Protein AF-A0A945ZPX1-F1 (afdb_monomer_lite)

Foldseek 3Di:
DVVVVVVVVVVVVVVVVVVPPPDDDDDAPDKDAPDWDFDPDPVRDIFGMWTHHPNDTPDGHYPVVND

Secondary structure (DSSP, 8-state):
-HHHHHHHHHHHHHHHHHTT--------SEEE-SS-EE--STT--EESEEEEETTEEEEEE-HHHH-

Structure (mmCIF, N/CA/C/O backbone):
data_AF-A0A945ZPX1-F1
#
_entry.id   AF-A0A945ZPX1-F1
#
loop_
_atom_site.group_PDB
_atom_site.id
_atom_site.type_symbol
_atom_site.label_atom_id
_atom_site.label_alt_id
_atom_site.label_comp_id
_atom_site.label_asym_id
_atom_site.label_entity_id
_atom_site.label_seq_id
_atom_site.pdbx_PDB_ins_code
_atom_si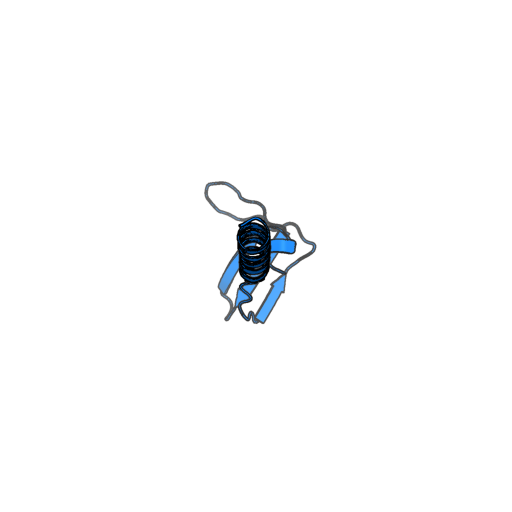te.Cartn_x
_atom_site.Cartn_y
_atom_site.Cartn_z
_atom_site.occupancy
_atom_site.B_iso_or_equiv
_atom_site.auth_seq_id
_atom_site.auth_comp_id
_atom_site.auth_asym_id
_atom_site.auth_atom_id
_atom_site.pdbx_PDB_model_num
ATOM 1 N N . MET A 1 1 ? 43.524 27.686 -15.794 1.00 52.81 1 MET A N 1
ATOM 2 C CA . MET A 1 1 ? 43.025 26.962 -14.597 1.00 52.81 1 MET A CA 1
ATOM 3 C C . MET A 1 1 ? 41.497 27.008 -14.419 1.00 52.81 1 MET A C 1
ATOM 5 O O . MET A 1 1 ? 40.959 26.027 -13.932 1.00 52.81 1 MET A O 1
ATOM 9 N N . ARG A 1 2 ? 40.773 28.052 -14.871 1.00 57.56 2 ARG A N 1
ATOM 10 C CA . ARG A 1 2 ? 39.295 28.163 -14.756 1.00 57.56 2 ARG A CA 1
ATOM 11 C C . ARG A 1 2 ? 38.472 27.096 -15.512 1.00 57.56 2 ARG A C 1
ATOM 13 O O . ARG A 1 2 ? 37.395 26.743 -15.060 1.00 57.56 2 ARG A O 1
ATOM 20 N N . PHE A 1 3 ? 38.976 26.547 -16.622 1.00 58.78 3 PHE A N 1
ATOM 21 C CA . PHE A 1 3 ? 38.278 25.498 -17.395 1.00 58.78 3 PHE A CA 1
ATOM 22 C C . PHE A 1 3 ? 38.173 24.153 -16.645 1.00 58.78 3 PHE A C 1
ATOM 24 O O . PHE A 1 3 ? 37.177 23.450 -16.772 1.00 58.78 3 PHE A O 1
ATOM 31 N N . SER A 1 4 ? 39.171 23.818 -15.818 1.00 64.12 4 SER A N 1
ATOM 32 C CA . SER A 1 4 ? 39.207 22.554 -15.062 1.00 64.12 4 SER A CA 1
ATOM 33 C C . SER A 1 4 ? 38.210 22.551 -13.896 1.00 64.12 4 SER A C 1
ATOM 35 O O . SER A 1 4 ? 37.540 21.554 -13.640 1.00 64.12 4 SER A O 1
ATOM 37 N N . THR A 1 5 ? 38.033 23.702 -13.237 1.00 68.94 5 THR A N 1
ATOM 38 C CA . THR A 1 5 ? 37.077 23.850 -12.132 1.00 68.94 5 THR A CA 1
ATOM 39 C C . THR A 1 5 ? 35.622 23.766 -12.599 1.00 68.94 5 THR A C 1
ATOM 41 O O . THR A 1 5 ? 34.807 23.201 -11.881 1.00 68.94 5 THR A O 1
ATOM 44 N N . TYR A 1 6 ? 35.289 24.259 -13.802 1.00 77.50 6 TYR A N 1
ATOM 45 C CA . TYR A 1 6 ? 33.937 24.127 -14.371 1.00 77.50 6 TYR A CA 1
ATOM 46 C C . TYR A 1 6 ? 33.589 22.677 -14.701 1.00 77.50 6 TYR A C 1
ATOM 48 O O . TYR A 1 6 ? 32.507 22.222 -14.345 1.00 77.50 6 TYR A O 1
ATOM 56 N N . ASN A 1 7 ? 34.515 21.937 -15.315 1.00 79.00 7 ASN A N 1
ATOM 57 C CA . ASN A 1 7 ? 34.302 20.527 -15.641 1.00 79.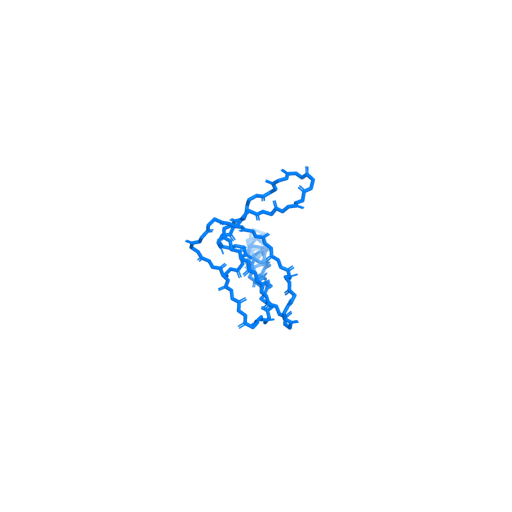00 7 ASN A CA 1
ATOM 58 C C . ASN A 1 7 ? 34.147 19.667 -14.378 1.00 79.00 7 ASN A C 1
ATOM 60 O O . ASN A 1 7 ? 33.302 18.776 -14.351 1.00 79.00 7 ASN A O 1
ATOM 64 N N . ALA A 1 8 ? 34.902 19.966 -13.315 1.00 80.12 8 ALA A N 1
ATOM 65 C CA . ALA A 1 8 ? 34.743 19.307 -12.019 1.00 80.12 8 ALA A CA 1
ATOM 66 C C . ALA A 1 8 ? 33.367 19.590 -11.387 1.00 80.12 8 ALA A C 1
ATOM 68 O O . ALA A 1 8 ? 32.734 18.684 -10.848 1.00 80.12 8 ALA A O 1
ATOM 69 N N . LEU A 1 9 ? 32.874 20.828 -11.498 1.00 83.06 9 LEU A N 1
ATOM 70 C CA . LEU A 1 9 ? 31.558 21.225 -10.988 1.00 83.06 9 LEU A CA 1
ATOM 71 C C . LEU A 1 9 ? 30.421 20.562 -11.788 1.00 83.06 9 LEU A C 1
ATOM 73 O O . LEU A 1 9 ? 29.461 20.065 -11.205 1.00 83.06 9 LEU A O 1
ATOM 77 N N . LEU A 1 10 ? 30.566 20.466 -13.112 1.00 85.12 10 LEU A N 1
ATOM 78 C CA . LEU A 1 10 ? 29.622 19.777 -14.000 1.00 85.12 10 LEU A CA 1
ATOM 79 C C . LEU A 1 10 ? 29.568 18.265 -13.724 1.00 85.12 10 LEU A C 1
ATOM 81 O O . LEU A 1 10 ? 28.484 17.680 -13.668 1.00 85.12 10 LEU A O 1
ATOM 85 N N . ALA A 1 11 ? 30.725 17.640 -13.489 1.00 84.06 11 ALA A N 1
ATOM 86 C CA . ALA A 1 11 ? 30.817 16.230 -13.114 1.00 84.06 11 ALA A CA 1
ATOM 87 C C . ALA A 1 11 ? 30.164 15.951 -11.750 1.00 84.06 11 ALA A C 1
ATOM 89 O O . ALA A 1 11 ? 29.445 14.962 -11.602 1.00 84.06 11 ALA A O 1
ATOM 90 N N . LEU A 1 12 ? 30.354 16.846 -10.773 1.00 84.88 12 LEU A N 1
ATOM 91 C CA . LEU A 1 12 ? 29.724 16.745 -9.457 1.00 84.88 12 LEU A CA 1
ATOM 92 C C . LEU A 1 12 ? 28.195 16.801 -9.569 1.00 84.88 12 LEU A C 1
ATOM 94 O O . LEU A 1 12 ? 27.517 15.914 -9.062 1.00 84.88 12 LEU A O 1
ATOM 98 N N . VAL A 1 13 ? 27.650 17.792 -10.282 1.00 85.50 13 VAL A N 1
ATOM 99 C CA . VAL A 1 13 ? 26.194 17.937 -10.468 1.00 85.50 13 VAL A CA 1
ATOM 100 C C . VAL A 1 13 ? 25.600 16.710 -11.162 1.00 85.50 13 VAL A C 1
ATOM 102 O O . VAL A 1 13 ? 24.575 16.194 -10.725 1.00 85.50 13 VAL A O 1
ATOM 105 N N . THR A 1 14 ? 26.281 16.191 -12.186 1.00 80.19 14 THR A N 1
ATOM 106 C CA . THR A 1 14 ? 25.827 14.998 -12.917 1.00 80.19 14 THR A CA 1
ATOM 107 C C . THR A 1 14 ? 25.795 13.759 -12.017 1.00 80.19 14 THR A C 1
ATOM 109 O O . THR A 1 14 ? 24.849 12.979 -12.083 1.00 80.19 14 THR A O 1
ATOM 112 N N . SER A 1 15 ? 26.782 13.598 -11.129 1.00 79.38 15 SER A N 1
ATOM 113 C CA . SER A 1 15 ? 26.839 12.488 -10.168 1.00 79.38 15 SER A CA 1
ATOM 114 C C . SER A 1 15 ? 25.670 12.512 -9.171 1.00 79.38 15 SER A C 1
ATOM 116 O O . SER A 1 15 ? 25.059 11.475 -8.906 1.00 79.38 15 SER A O 1
ATOM 118 N N . LEU A 1 16 ? 25.284 13.696 -8.675 1.00 79.50 16 LEU A N 1
ATOM 119 C CA . LEU A 1 16 ? 24.149 13.827 -7.750 1.00 79.50 16 LEU A CA 1
ATOM 120 C C . LEU A 1 16 ? 22.801 13.489 -8.406 1.00 79.50 16 LEU A C 1
ATOM 122 O O . LEU A 1 16 ? 21.922 12.948 -7.738 1.00 79.50 16 LEU A O 1
ATOM 126 N N . CYS A 1 17 ? 22.631 13.760 -9.703 1.00 79.12 17 CYS A N 1
ATOM 127 C CA . CYS A 1 17 ? 21.384 13.457 -10.409 1.00 79.12 17 CYS A CA 1
ATOM 128 C C . CYS A 1 17 ? 21.108 11.949 -10.536 1.00 79.12 17 CYS A C 1
ATOM 130 O O . CYS A 1 17 ? 19.948 11.547 -10.559 1.00 79.12 17 CYS A O 1
ATOM 132 N N . VAL A 1 18 ? 22.143 11.103 -10.588 1.00 74.56 18 VAL A N 1
ATOM 133 C CA . VAL A 1 18 ? 21.977 9.645 -10.761 1.00 74.56 18 VAL A CA 1
ATOM 134 C C . VAL A 1 18 ? 21.582 8.948 -9.449 1.00 74.56 18 VAL A C 1
ATOM 136 O O . VAL A 1 18 ? 20.906 7.922 -9.475 1.00 74.56 18 VAL A O 1
ATOM 139 N N . ALA A 1 19 ? 21.929 9.519 -8.292 1.00 72.94 19 ALA A N 1
ATOM 140 C CA . ALA A 1 19 ? 21.639 8.924 -6.983 1.00 72.94 19 ALA A CA 1
ATOM 141 C C . ALA A 1 19 ? 20.157 9.020 -6.553 1.00 72.94 19 ALA A C 1
ATOM 143 O O . ALA A 1 19 ? 19.743 8.319 -5.632 1.00 72.94 19 ALA A O 1
ATOM 144 N N . GLY A 1 20 ? 19.350 9.870 -7.197 1.00 68.56 20 GLY A N 1
ATOM 145 C CA . GLY A 1 20 ? 17.960 10.130 -6.797 1.00 68.56 20 GLY A CA 1
ATOM 146 C C . GLY A 1 20 ? 16.913 9.127 -7.306 1.00 68.56 20 GLY A C 1
ATOM 147 O O . GLY A 1 20 ? 15.791 9.131 -6.812 1.00 68.56 20 GLY A O 1
ATOM 148 N N . CYS A 1 21 ? 17.247 8.262 -8.269 1.00 68.38 21 CYS A N 1
ATOM 149 C CA . CYS A 1 21 ? 16.272 7.416 -8.981 1.00 68.38 21 CYS A CA 1
ATOM 150 C C . CYS A 1 21 ? 16.124 5.989 -8.416 1.00 68.38 21 CYS A C 1
ATOM 152 O O . CYS A 1 21 ? 15.783 5.058 -9.143 1.00 68.38 21 CYS A O 1
ATOM 154 N N . GLY A 1 22 ? 16.382 5.791 -7.123 1.00 65.75 22 GLY A N 1
ATOM 155 C CA . GLY A 1 22 ? 16.251 4.493 -6.459 1.00 65.75 22 GLY A CA 1
ATOM 156 C C . GLY A 1 22 ? 14.832 4.213 -5.964 1.00 65.75 22 GLY A C 1
ATOM 157 O O . GLY A 1 22 ? 14.616 4.158 -4.756 1.00 65.75 22 GLY A O 1
ATOM 158 N N . PHE A 1 23 ? 13.858 4.034 -6.861 1.00 70.69 23 PHE A N 1
ATOM 159 C CA . PHE A 1 23 ? 12.529 3.563 -6.456 1.00 70.69 23 PHE A CA 1
ATOM 160 C C . PHE A 1 23 ? 12.608 2.079 -6.085 1.00 70.69 23 PHE A C 1
ATOM 162 O O . PHE A 1 23 ? 12.774 1.212 -6.944 1.00 70.69 23 PHE A O 1
ATOM 169 N N . LYS A 1 24 ? 12.516 1.778 -4.788 1.00 71.75 24 LYS A N 1
ATOM 170 C CA . LYS A 1 24 ? 12.463 0.402 -4.292 1.00 71.75 24 LYS A CA 1
ATOM 171 C C . LYS A 1 24 ? 11.036 -0.120 -4.450 1.00 71.75 24 LYS A C 1
ATOM 173 O O . LYS A 1 24 ? 10.209 0.072 -3.569 1.00 71.75 24 LYS A O 1
ATOM 178 N N . SER A 1 25 ? 10.761 -0.757 -5.583 1.00 80.00 25 SER A N 1
ATOM 179 C CA . SER A 1 25 ? 9.496 -1.453 -5.827 1.00 80.00 25 SER A CA 1
ATOM 180 C C . SER A 1 25 ? 9.633 -2.921 -5.425 1.00 80.00 25 SER A C 1
ATOM 182 O O . SER A 1 25 ? 10.564 -3.606 -5.855 1.00 80.00 25 SER A O 1
ATOM 184 N N . GLU A 1 26 ? 8.725 -3.400 -4.578 1.00 87.50 26 GLU A N 1
ATOM 185 C CA . GLU A 1 26 ? 8.569 -4.822 -4.276 1.00 87.50 26 GLU A CA 1
ATOM 186 C C . GLU A 1 26 ? 7.267 -5.330 -4.905 1.00 87.50 26 GLU A C 1
ATOM 188 O O . GLU A 1 26 ? 6.251 -4.640 -4.894 1.00 87.50 26 GLU A O 1
ATOM 193 N N . SER A 1 27 ? 7.297 -6.541 -5.469 1.00 91.38 27 SER A N 1
ATOM 194 C CA . SER A 1 27 ? 6.093 -7.168 -6.026 1.00 91.38 27 SER A CA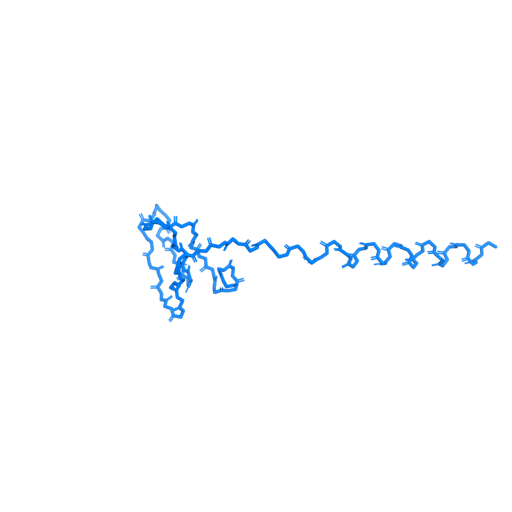 1
ATOM 195 C C . SER A 1 27 ? 5.174 -7.674 -4.917 1.00 91.38 27 SER A C 1
ATOM 197 O O . SER A 1 27 ? 5.617 -8.330 -3.972 1.00 91.38 27 SER A O 1
ATOM 199 N N . VAL A 1 28 ? 3.884 -7.387 -5.056 1.00 95.75 28 VAL A N 1
ATOM 200 C CA . VAL A 1 28 ? 2.839 -7.734 -4.089 1.00 95.75 28 VAL A CA 1
ATOM 201 C C . VAL A 1 28 ? 1.624 -8.278 -4.829 1.00 95.75 28 VAL A C 1
ATOM 203 O O . VAL A 1 28 ? 1.448 -8.005 -6.016 1.00 95.75 28 VAL A O 1
ATOM 206 N N . ASP A 1 29 ? 0.786 -9.045 -4.139 1.00 96.94 29 ASP A N 1
ATOM 207 C CA . ASP A 1 29 ? -0.390 -9.656 -4.768 1.00 96.94 29 ASP A CA 1
ATOM 208 C C . ASP A 1 29 ? -1.543 -8.658 -4.860 1.00 96.94 29 ASP A C 1
ATOM 210 O O . ASP A 1 29 ? -2.362 -8.706 -5.777 1.00 96.94 29 ASP A O 1
ATOM 214 N N . SER A 1 30 ? -1.656 -7.771 -3.870 1.00 96.62 30 SER A N 1
ATOM 215 C CA . SER A 1 30 ? -2.737 -6.793 -3.790 1.00 96.62 30 SER A CA 1
ATOM 216 C C . SER A 1 30 ? -2.332 -5.574 -2.971 1.00 96.62 30 SER A C 1
ATOM 218 O O . SER A 1 30 ? -1.589 -5.677 -1.991 1.00 96.62 30 SER A O 1
ATOM 220 N N . ILE A 1 31 ? -2.881 -4.425 -3.362 1.00 97.12 31 ILE A N 1
ATOM 221 C CA . ILE A 1 31 ? -2.777 -3.160 -2.636 1.00 97.12 31 ILE A CA 1
ATOM 222 C C . ILE A 1 31 ? -4.192 -2.682 -2.315 1.00 97.12 31 ILE A C 1
ATOM 224 O O . ILE A 1 31 ? -5.022 -2.531 -3.210 1.00 97.12 31 ILE A O 1
ATOM 228 N N . VAL A 1 32 ? -4.457 -2.426 -1.035 1.00 97.62 32 VAL A N 1
ATOM 229 C CA . VAL A 1 32 ? -5.655 -1.706 -0.586 1.00 97.62 32 VAL A CA 1
ATOM 230 C C . VAL A 1 32 ? -5.279 -0.235 -0.456 1.00 97.62 32 VAL A C 1
ATOM 232 O O . VAL A 1 32 ? -4.338 0.086 0.265 1.00 97.62 32 VAL A O 1
ATOM 235 N N . HIS A 1 33 ? -5.998 0.652 -1.137 1.00 97.69 33 HIS A N 1
ATOM 236 C CA . HIS A 1 33 ? -5.740 2.094 -1.146 1.00 97.69 33 HIS A CA 1
ATOM 237 C C . HIS A 1 33 ? -7.061 2.875 -1.233 1.00 97.69 33 HIS A C 1
ATOM 239 O O . HIS A 1 33 ? -8.134 2.279 -1.333 1.00 97.69 33 HIS A O 1
ATOM 245 N N . ASN A 1 34 ? -7.003 4.207 -1.153 1.00 95.44 34 ASN A N 1
ATOM 246 C CA . ASN A 1 34 ? -8.161 5.104 -1.066 1.00 95.44 34 ASN A CA 1
ATOM 247 C C . ASN A 1 34 ? -9.097 4.837 0.132 1.00 95.44 34 ASN A C 1
ATOM 249 O O . ASN A 1 34 ? -10.249 5.266 0.124 1.00 95.44 34 ASN A O 1
ATOM 253 N N . GLY A 1 35 ? -8.608 4.169 1.182 1.00 93.38 35 GLY A N 1
ATOM 254 C CA . GLY A 1 35 ? -9.365 3.865 2.398 1.00 93.38 35 GLY A CA 1
ATOM 255 C C . GLY A 1 35 ? -8.617 4.214 3.687 1.00 93.38 35 GLY A C 1
ATOM 256 O O . GLY A 1 35 ? -7.394 4.342 3.710 1.00 93.38 35 GLY A O 1
ATOM 257 N N . THR A 1 36 ? -9.351 4.353 4.787 1.00 97.38 36 THR A N 1
ATOM 258 C CA . THR A 1 36 ? -8.753 4.523 6.119 1.00 97.38 36 THR A CA 1
ATOM 259 C C . THR A 1 36 ? -8.453 3.151 6.711 1.00 97.38 36 THR A C 1
ATOM 261 O O . THR A 1 36 ? -9.374 2.380 6.975 1.00 97.38 36 THR A O 1
ATOM 264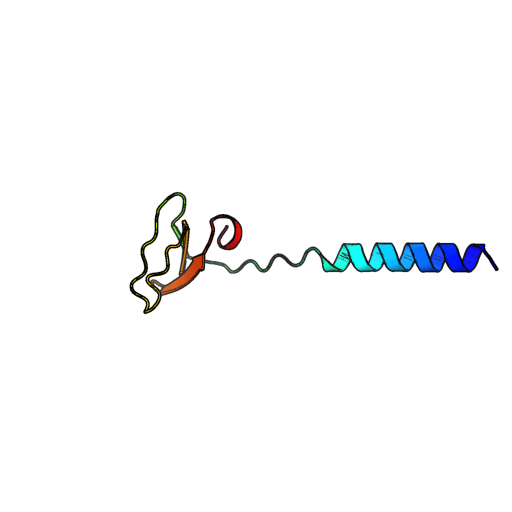 N N . ILE A 1 37 ? -7.175 2.842 6.923 1.00 97.56 37 ILE A N 1
ATOM 265 C CA . ILE A 1 37 ? -6.727 1.579 7.517 1.00 97.56 37 ILE A CA 1
ATOM 266 C C . ILE A 1 37 ? -6.429 1.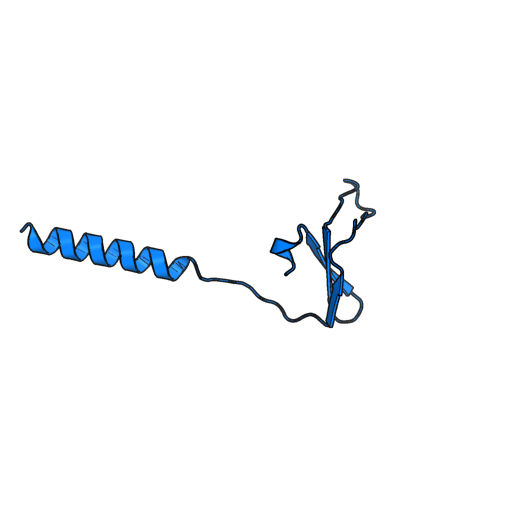837 8.987 1.00 97.56 37 ILE A C 1
ATOM 268 O O . ILE A 1 37 ? -5.456 2.506 9.316 1.00 97.56 37 ILE A O 1
ATOM 272 N N . ILE A 1 38 ? -7.275 1.321 9.870 1.00 96.75 38 ILE A N 1
ATOM 273 C CA . ILE A 1 38 ? -7.077 1.415 11.318 1.00 96.75 38 ILE A CA 1
ATOM 274 C C . ILE A 1 38 ? -6.275 0.189 11.751 1.00 96.75 38 ILE A C 1
ATOM 276 O O . ILE A 1 38 ? -6.731 -0.937 11.543 1.00 96.75 38 ILE A O 1
ATOM 280 N N . THR A 1 39 ? -5.090 0.387 12.327 1.00 96.12 39 THR A N 1
ATOM 281 C CA . THR A 1 39 ? -4.298 -0.715 12.880 1.00 96.12 39 THR A CA 1
ATOM 282 C C . THR A 1 39 ? -4.567 -0.874 14.372 1.00 96.12 39 THR A C 1
ATOM 284 O O . THR A 1 39 ? -4.939 0.068 15.071 1.00 96.12 39 THR A O 1
ATOM 287 N N . MET A 1 40 ? -4.370 -2.095 14.861 1.00 95.44 40 MET A N 1
ATOM 288 C CA . MET A 1 40 ? -4.447 -2.423 16.283 1.00 95.44 40 MET A CA 1
ATOM 289 C C . MET A 1 40 ? -3.034 -2.612 16.848 1.00 95.44 40 MET A C 1
ATOM 291 O O . MET A 1 40 ? -2.708 -3.662 17.400 1.00 95.44 40 MET A O 1
ATOM 295 N N . ASP A 1 41 ? -2.160 -1.632 16.622 1.00 94.00 41 ASP A N 1
ATOM 296 C CA . ASP A 1 41 ? -0.860 -1.562 17.287 1.00 94.00 41 ASP A CA 1
ATOM 297 C C . ASP A 1 41 ? -0.936 -0.705 18.563 1.00 94.00 41 ASP A C 1
ATOM 299 O O . ASP A 1 41 ? -1.933 -0.037 18.831 1.00 94.00 41 ASP A O 1
ATOM 303 N N . ALA A 1 42 ? 0.123 -0.713 19.376 1.00 96.75 42 ALA A N 1
ATOM 304 C CA . ALA A 1 42 ? 0.152 0.044 20.633 1.00 96.75 42 ALA A CA 1
ATOM 305 C C . ALA A 1 42 ? 0.005 1.568 20.444 1.00 96.75 42 ALA A C 1
ATOM 307 O O . ALA A 1 42 ? -0.310 2.279 21.396 1.00 96.75 42 ALA A O 1
ATOM 308 N N . GLN A 1 43 ? 0.252 2.068 19.232 1.00 95.75 43 GLN A N 1
ATOM 309 C CA . GLN A 1 43 ? 0.173 3.482 18.881 1.00 95.75 43 GLN A CA 1
ATOM 310 C C . GLN A 1 43 ? -1.179 3.838 18.242 1.00 95.75 43 GLN A C 1
ATOM 312 O O . GLN A 1 43 ? -1.426 5.015 17.992 1.00 95.75 43 GLN A O 1
ATOM 317 N N . ASN A 1 44 ? -2.056 2.851 18.007 1.00 92.75 44 ASN A N 1
ATOM 318 C CA . ASN A 1 44 ? -3.285 2.975 17.222 1.00 92.75 44 ASN A CA 1
ATOM 319 C C . ASN A 1 44 ? -3.029 3.665 15.875 1.00 92.75 44 ASN A C 1
ATOM 321 O O . ASN A 1 44 ? -3.716 4.625 15.511 1.00 92.75 44 ASN A O 1
ATOM 325 N N . SER A 1 45 ? -1.985 3.232 15.162 1.00 95.50 45 SER A N 1
ATOM 326 C CA . SER A 1 45 ? -1.598 3.886 13.915 1.00 95.50 45 SER A CA 1
ATOM 327 C C . SER A 1 45 ? -2.697 3.790 12.847 1.00 95.50 45 SER A C 1
ATOM 329 O O . SER A 1 45 ? -3.440 2.810 12.750 1.00 95.50 45 SER A O 1
ATOM 331 N N . ILE A 1 46 ? -2.809 4.834 12.022 1.00 97.19 46 ILE A N 1
ATOM 332 C CA . ILE A 1 46 ? -3.758 4.892 10.908 1.00 97.19 46 ILE A CA 1
ATOM 333 C C . ILE A 1 46 ? -2.974 5.017 9.605 1.00 97.19 46 ILE A C 1
ATOM 335 O O . ILE A 1 46 ? -2.195 5.952 9.426 1.00 97.19 46 ILE A O 1
ATOM 339 N N . GLY A 1 47 ? -3.205 4.080 8.691 1.00 97.38 47 GLY A N 1
ATOM 340 C CA . GLY A 1 47 ? -2.643 4.063 7.346 1.00 97.38 47 GLY A CA 1
ATOM 341 C C . GLY A 1 47 ? -3.650 4.475 6.278 1.00 97.38 47 GLY A C 1
ATOM 342 O O . GLY A 1 47 ? -4.862 4.536 6.502 1.00 97.38 47 GLY A O 1
ATOM 343 N N . ARG A 1 48 ? -3.135 4.735 5.077 1.00 98.00 48 ARG A N 1
ATOM 344 C CA . ARG A 1 48 ? -3.926 5.092 3.892 1.00 98.00 48 ARG A CA 1
ATOM 345 C C . ARG A 1 48 ? -3.764 4.113 2.733 1.00 98.00 48 ARG A C 1
ATOM 347 O O . ARG A 1 48 ? -4.673 3.998 1.918 1.00 98.00 48 ARG A O 1
ATOM 354 N N . ALA A 1 49 ? -2.684 3.346 2.720 1.00 97.75 49 ALA A N 1
ATOM 355 C CA . ALA A 1 49 ? -2.546 2.187 1.859 1.00 97.75 49 ALA A CA 1
ATOM 356 C C . ALA A 1 49 ? -1.897 1.012 2.604 1.00 97.75 49 ALA A C 1
ATOM 358 O O . ALA A 1 49 ? -1.195 1.204 3.600 1.00 97.75 49 ALA A O 1
ATOM 359 N N . MET A 1 50 ? -2.171 -0.205 2.134 1.00 97.50 50 MET A N 1
ATOM 360 C CA . MET A 1 50 ? -1.661 -1.459 2.690 1.00 97.50 50 MET A CA 1
ATOM 361 C C . MET A 1 50 ? -1.306 -2.432 1.567 1.00 97.50 50 MET A C 1
ATOM 363 O O . MET A 1 50 ? -2.139 -2.725 0.709 1.00 97.50 50 MET A O 1
ATOM 367 N N . ALA A 1 51 ? -0.087 -2.965 1.615 1.00 97.38 51 ALA A N 1
ATOM 368 C CA . ALA A 1 51 ? 0.415 -3.970 0.687 1.00 97.38 51 ALA A CA 1
ATOM 369 C C . ALA A 1 51 ? 0.316 -5.381 1.281 1.00 97.38 51 ALA A C 1
ATOM 371 O O . ALA A 1 51 ? 0.715 -5.614 2.428 1.00 97.38 51 ALA A O 1
ATOM 372 N N . ILE A 1 52 ? -0.174 -6.333 0.482 1.00 97.62 52 ILE A N 1
ATOM 373 C CA . ILE A 1 52 ? -0.384 -7.727 0.888 1.00 97.62 52 ILE A CA 1
ATOM 374 C C . ILE A 1 52 ? 0.356 -8.668 -0.064 1.00 97.62 52 ILE A C 1
ATOM 376 O O . ILE A 1 52 ? 0.246 -8.549 -1.285 1.00 97.62 52 ILE A O 1
ATOM 380 N N . ARG A 1 53 ? 1.064 -9.650 0.503 1.00 97.38 53 ARG A N 1
ATOM 381 C CA . ARG A 1 53 ? 1.693 -10.742 -0.247 1.00 97.38 53 ARG A CA 1
ATOM 382 C C . ARG A 1 53 ? 1.570 -12.066 0.497 1.00 97.38 53 ARG A C 1
ATOM 384 O O . ARG A 1 53 ? 1.852 -12.143 1.691 1.00 97.38 53 ARG A O 1
ATOM 391 N N . ASN A 1 54 ? 1.151 -13.113 -0.202 1.00 96.62 54 ASN A N 1
ATOM 392 C CA . ASN A 1 54 ? 0.864 -14.447 0.319 1.00 96.62 54 ASN A CA 1
ATOM 393 C C . ASN A 1 54 ? -0.030 -14.409 1.572 1.00 96.62 54 ASN A C 1
ATOM 395 O O . ASN A 1 54 ? 0.233 -15.090 2.564 1.00 96.62 54 ASN A O 1
ATOM 399 N N . GLY A 1 55 ? -1.051 -13.544 1.554 1.00 96.19 55 GLY A N 1
ATOM 400 C CA . GLY A 1 55 ? -1.981 -13.355 2.672 1.00 96.19 55 GLY A CA 1
ATOM 401 C C . GLY A 1 55 ? -1.389 -12.660 3.906 1.00 96.19 55 GLY A C 1
ATOM 402 O O . GLY A 1 55 ? -2.033 -12.647 4.953 1.00 96.19 55 GLY A O 1
ATOM 403 N N . ARG A 1 56 ? -0.180 -12.088 3.819 1.00 97.00 56 ARG A N 1
ATOM 404 C CA . ARG A 1 56 ? 0.465 -11.335 4.905 1.00 97.00 56 ARG A CA 1
ATOM 405 C C . ARG A 1 56 ? 0.592 -9.861 4.547 1.00 97.00 56 ARG A C 1
ATOM 407 O O . ARG A 1 56 ? 0.861 -9.519 3.399 1.00 97.00 56 ARG A O 1
ATOM 414 N N . ILE A 1 57 ? 0.438 -9.006 5.552 1.00 96.75 57 ILE A N 1
ATOM 415 C CA . ILE A 1 57 ? 0.673 -7.566 5.433 1.00 96.75 57 ILE A CA 1
ATOM 416 C C . ILE A 1 57 ? 2.185 -7.337 5.389 1.00 96.75 57 ILE A C 1
ATOM 418 O O . ILE A 1 57 ? 2.886 -7.701 6.332 1.00 96.75 57 ILE A O 1
ATOM 422 N N . LEU A 1 58 ? 2.679 -6.754 4.297 1.00 95.75 58 LEU A N 1
ATOM 423 C CA . LEU A 1 58 ? 4.089 -6.379 4.150 1.00 95.75 58 LEU A CA 1
ATOM 424 C C . LEU A 1 58 ? 4.354 -4.950 4.627 1.00 95.75 58 LEU A C 1
ATOM 426 O O . LEU A 1 58 ? 5.386 -4.694 5.240 1.00 95.75 58 LEU A O 1
ATOM 430 N N . ALA A 1 59 ? 3.431 -4.028 4.343 1.00 95.75 59 ALA A N 1
ATOM 431 C CA . ALA A 1 59 ? 3.574 -2.618 4.684 1.00 95.75 59 ALA A CA 1
ATOM 432 C C . ALA A 1 59 ? 2.212 -1.924 4.821 1.00 95.75 59 ALA A C 1
ATOM 434 O O . ALA A 1 59 ? 1.248 -2.286 4.142 1.00 95.75 59 ALA A O 1
ATOM 435 N N . ILE A 1 60 ? 2.165 -0.906 5.683 1.00 96.94 60 ILE A N 1
ATOM 436 C CA . ILE A 1 60 ? 1.053 0.035 5.856 1.00 96.94 60 ILE A CA 1
ATOM 437 C C . ILE A 1 60 ? 1.661 1.439 5.918 1.00 96.94 60 ILE A C 1
ATOM 439 O O . ILE A 1 60 ? 2.637 1.641 6.638 1.00 96.94 60 ILE A O 1
ATOM 443 N N . GLY A 1 61 ? 1.101 2.396 5.178 1.00 95.81 61 GLY A N 1
ATOM 444 C CA . GLY A 1 61 ? 1.658 3.750 5.100 1.00 95.81 61 GLY A CA 1
ATOM 445 C C . GLY A 1 61 ? 0.756 4.748 4.382 1.00 95.81 61 GLY A C 1
ATOM 446 O O . GLY A 1 61 ? -0.444 4.507 4.199 1.00 95.81 61 GLY A O 1
ATOM 447 N N . ALA A 1 62 ? 1.328 5.885 3.986 1.00 96.44 62 ALA A N 1
ATOM 448 C CA . ALA A 1 62 ? 0.655 6.846 3.115 1.00 96.44 62 ALA A CA 1
ATOM 449 C C . ALA A 1 62 ? 0.484 6.279 1.689 1.00 96.44 62 ALA A C 1
ATOM 451 O O . ALA A 1 62 ? 1.241 5.409 1.272 1.00 96.44 62 ALA A O 1
ATOM 452 N N . GLU A 1 63 ? -0.472 6.798 0.904 1.00 95.44 63 GLU A N 1
ATOM 453 C CA . GLU A 1 63 ? -0.752 6.330 -0.476 1.00 95.44 63 GLU A CA 1
ATOM 454 C C . GLU A 1 63 ? 0.527 6.203 -1.322 1.00 95.44 63 GLU A C 1
ATOM 456 O O 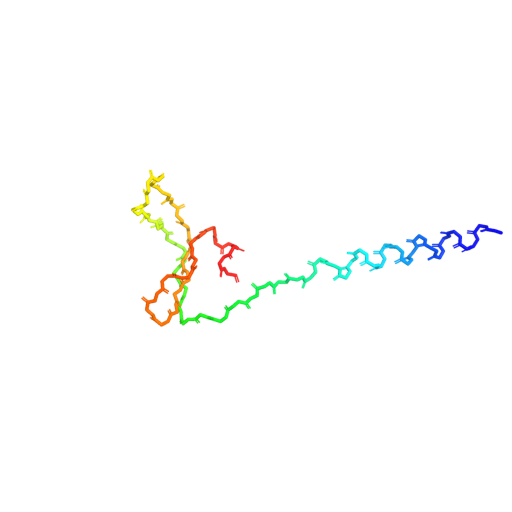. GLU A 1 63 ? 0.839 5.139 -1.842 1.00 95.44 63 GLU A O 1
ATOM 461 N N . ARG A 1 64 ? 1.315 7.281 -1.379 1.00 91.62 64 ARG A N 1
ATOM 462 C CA . ARG A 1 64 ? 2.549 7.390 -2.179 1.00 91.62 64 ARG A CA 1
ATOM 463 C C . ARG A 1 64 ? 3.741 6.576 -1.665 1.00 91.62 64 ARG A C 1
ATOM 465 O O . ARG A 1 64 ? 4.809 6.636 -2.260 1.00 91.62 64 ARG A O 1
ATOM 472 N N . GLU A 1 65 ? 3.620 5.979 -0.485 1.00 91.56 65 GLU A N 1
ATOM 473 C CA . GLU A 1 65 ? 4.667 5.124 0.087 1.00 91.56 65 GLU A CA 1
ATOM 474 C C . GLU A 1 65 ? 4.448 3.660 -0.293 1.00 91.56 65 GLU A C 1
ATOM 476 O O . GLU A 1 65 ? 5.393 2.877 -0.273 1.00 91.56 65 GLU A O 1
ATOM 481 N N . ILE A 1 66 ? 3.202 3.302 -0.616 1.00 94.00 66 ILE A N 1
ATOM 482 C CA . ILE A 1 66 ? 2.788 1.936 -0.939 1.00 94.00 66 ILE A CA 1
ATOM 483 C C . ILE A 1 66 ? 2.586 1.747 -2.451 1.00 94.00 66 ILE A C 1
ATOM 485 O O . ILE A 1 66 ? 2.822 0.645 -2.942 1.00 94.00 66 ILE A O 1
ATOM 489 N N . LEU A 1 67 ? 2.151 2.796 -3.167 1.00 89.12 67 LEU A N 1
ATOM 490 C CA . LEU A 1 67 ? 2.029 2.851 -4.634 1.00 89.12 67 LEU A CA 1
ATOM 491 C C . LEU A 1 67 ? 3.360 3.237 -5.291 1.00 89.12 67 LEU A C 1
ATOM 493 O O . LEU A 1 67 ? 3.721 2.579 -6.292 1.00 89.12 67 LEU A O 1
#

Radius of gyration: 20.52 Å; chains: 1; bounding box: 52×43×38 Å

Sequence (67 aa):
MRFSTYNALLALVTSLCVAGCGFKSESVDSIVHNGTIITMDAQNSIGRAMAIRNGRILAIGAEREIL

pLDDT: mean 87.6, std 11.92, range [52.81, 98.0]